Protein AF-A0A356QM85-F1 (afdb_monomer_lite)

Structure (mmCIF, N/CA/C/O backbone):
data_AF-A0A356QM85-F1
#
_entry.id   AF-A0A356QM85-F1
#
loop_
_atom_site.group_PDB
_atom_site.id
_atom_site.type_symbol
_atom_site.label_atom_id
_atom_site.label_alt_id
_atom_site.label_comp_id
_atom_site.label_asym_id
_atom_site.label_entity_id
_atom_site.label_seq_id
_atom_site.pdbx_PDB_ins_code
_atom_site.Cartn_x
_atom_site.Cartn_y
_atom_site.Cartn_z
_atom_site.occupancy
_atom_site.B_iso_or_equiv
_atom_site.auth_seq_id
_atom_site.auth_comp_id
_atom_site.auth_asym_id
_atom_site.auth_atom_id
_atom_site.pdbx_PDB_model_num
ATOM 1 N N . MET A 1 1 ? -3.735 15.586 27.554 1.00 40.94 1 MET A N 1
ATOM 2 C CA . MET A 1 1 ? -4.403 14.270 27.521 1.00 40.94 1 MET A CA 1
ATOM 3 C C . MET A 1 1 ? -5.823 14.473 27.027 1.00 40.94 1 MET A C 1
ATOM 5 O O . MET A 1 1 ? -6.666 14.896 27.804 1.00 40.94 1 MET A O 1
ATOM 9 N N . VAL A 1 2 ? -6.077 14.238 25.743 1.00 36.41 2 VAL A N 1
ATOM 10 C CA . VAL A 1 2 ? -7.444 14.098 25.232 1.00 36.41 2 VAL A CA 1
ATOM 11 C C . VAL A 1 2 ? -7.511 12.688 24.675 1.00 36.41 2 VAL A C 1
ATOM 13 O O . VAL A 1 2 ? -7.076 12.439 23.560 1.00 36.41 2 VAL A O 1
ATOM 16 N N . SER A 1 3 ? -7.959 11.748 25.506 1.00 44.41 3 SER A N 1
ATOM 17 C CA . SER A 1 3 ? -8.436 10.463 25.006 1.00 44.41 3 SER A CA 1
ATOM 18 C C . SER A 1 3 ? -9.830 10.736 24.454 1.00 44.41 3 SER A C 1
ATOM 20 O O . SER A 1 3 ? -10.814 10.738 25.194 1.00 44.41 3 SER A O 1
ATOM 22 N N . SER A 1 4 ? -9.907 11.128 23.182 1.00 52.78 4 SER A N 1
ATOM 23 C CA . SER A 1 4 ? -11.180 11.14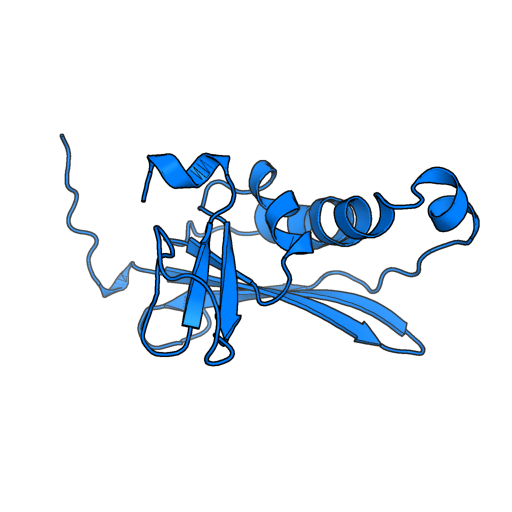1 22.475 1.00 52.78 4 SER A CA 1
ATOM 24 C C . SER A 1 4 ? -11.542 9.687 22.217 1.00 52.78 4 SER A C 1
ATOM 26 O O . SER A 1 4 ? -10.885 9.016 21.421 1.00 52.78 4 SER A O 1
ATOM 28 N N . VAL A 1 5 ? -12.565 9.195 22.913 1.00 50.84 5 VAL A N 1
ATOM 29 C CA . VAL A 1 5 ? -13.217 7.935 22.562 1.00 50.84 5 VAL A CA 1
ATOM 30 C C . VAL A 1 5 ? -13.772 8.117 21.152 1.00 50.84 5 VAL A C 1
ATOM 32 O O . VAL A 1 5 ? -14.779 8.794 20.956 1.00 50.84 5 VAL A O 1
ATOM 35 N N . VAL A 1 6 ? -13.059 7.584 20.163 1.00 55.28 6 VAL A N 1
ATOM 36 C CA . VAL A 1 6 ? -13.538 7.481 18.786 1.00 55.28 6 VAL A CA 1
ATOM 37 C C . VAL A 1 6 ? -14.769 6.586 18.817 1.00 55.28 6 VAL A C 1
ATOM 39 O O . VAL A 1 6 ? -14.704 5.450 19.290 1.00 55.28 6 VAL A O 1
ATOM 42 N N . SER A 1 7 ? -15.909 7.112 18.367 1.00 55.09 7 SER A N 1
ATOM 43 C CA . SER A 1 7 ? -17.105 6.301 18.172 1.00 55.09 7 SER A CA 1
ATOM 44 C C . SER A 1 7 ? -16.757 5.166 17.216 1.00 55.09 7 SER A C 1
ATOM 46 O O . SER A 1 7 ? -16.141 5.394 16.178 1.00 55.09 7 SER A O 1
ATOM 48 N N . SER A 1 8 ? -17.146 3.936 17.550 1.00 57.31 8 SER A N 1
ATOM 49 C CA . SER A 1 8 ? -16.810 2.758 16.743 1.00 57.31 8 SER A CA 1
ATOM 50 C C . SER A 1 8 ? -17.308 2.855 15.292 1.00 57.31 8 SER A C 1
ATOM 52 O O . SER A 1 8 ? -1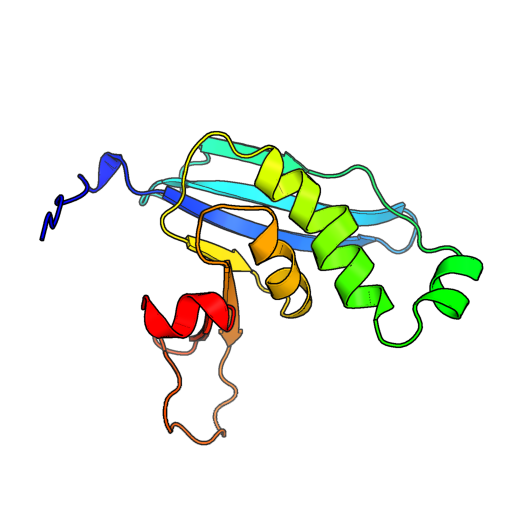6.777 2.155 14.440 1.00 57.31 8 SER A O 1
ATOM 54 N N . HIS A 1 9 ? -18.309 3.701 15.015 1.00 58.72 9 HIS A N 1
ATOM 55 C CA . HIS A 1 9 ? -18.819 3.975 13.665 1.00 58.72 9 HIS A CA 1
ATOM 56 C C . HIS A 1 9 ? -17.889 4.845 12.801 1.00 58.72 9 HIS A C 1
ATOM 58 O O . HIS A 1 9 ? -18.002 4.789 11.582 1.00 58.72 9 HIS A O 1
ATOM 64 N N . ASP A 1 10 ? -16.965 5.599 13.402 1.00 77.12 10 ASP A N 1
ATOM 65 C CA . ASP A 1 10 ? -16.039 6.490 12.682 1.00 77.12 10 ASP A CA 1
ATOM 66 C C . ASP A 1 10 ? -14.637 5.874 12.528 1.00 77.12 10 ASP A 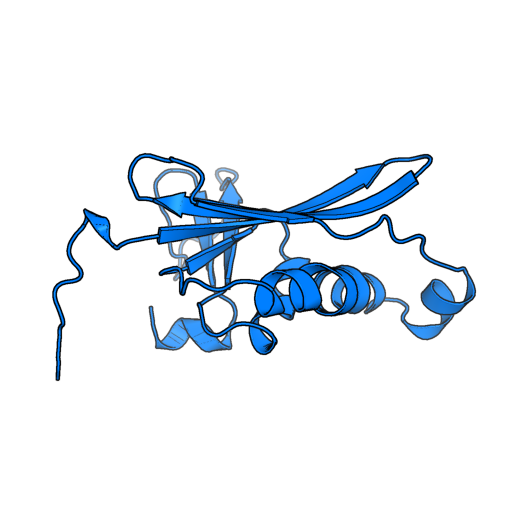C 1
ATOM 68 O O . ASP A 1 10 ? -13.736 6.471 11.937 1.00 77.12 10 ASP A O 1
ATOM 72 N N . MET A 1 11 ? -14.429 4.674 13.077 1.00 92.12 11 MET A N 1
ATOM 73 C CA . MET A 1 11 ? -13.152 3.978 13.005 1.00 92.12 11 MET A CA 1
ATOM 74 C C . MET A 1 11 ? -13.000 3.288 11.648 1.00 92.12 11 MET A C 1
ATOM 76 O O . MET A 1 11 ? -13.810 2.443 11.266 1.00 92.12 11 MET A O 1
ATOM 80 N N . THR A 1 12 ? -11.930 3.639 10.938 1.00 95.69 12 THR A N 1
ATOM 81 C CA . THR A 1 12 ? -11.631 3.105 9.607 1.00 95.69 12 THR A CA 1
ATOM 82 C C . THR A 1 12 ? -10.230 2.510 9.545 1.00 95.69 12 THR A C 1
ATOM 84 O O . THR A 1 12 ? -9.329 2.917 10.285 1.00 95.69 12 THR A O 1
ATOM 87 N N . PHE A 1 13 ? -10.050 1.535 8.658 1.00 97.31 13 PHE A N 1
ATOM 88 C CA . PHE A 1 13 ? -8.782 0.853 8.407 1.00 97.31 13 PHE A CA 1
ATOM 89 C C . PHE A 1 13 ? -8.476 0.859 6.916 1.00 97.31 13 PHE A C 1
ATOM 91 O O . PHE A 1 13 ? -9.361 0.631 6.090 1.00 97.31 13 PHE A O 1
ATOM 98 N N . GLY A 1 14 ? -7.219 1.137 6.577 1.00 98.00 14 GLY A N 1
ATOM 99 C CA . GLY A 1 14 ? -6.729 1.085 5.206 1.00 98.00 14 GLY A CA 1
ATOM 100 C C . GLY A 1 14 ? -6.054 -0.249 4.921 1.00 98.00 14 GLY A C 1
ATOM 101 O O . GLY A 1 14 ? -5.339 -0.763 5.772 1.00 98.00 14 GLY A O 1
ATOM 102 N N . PHE A 1 15 ? -6.234 -0.784 3.721 1.00 98.38 15 PHE A N 1
ATOM 103 C CA . PHE A 1 15 ? -5.556 -1.976 3.220 1.00 98.38 15 PHE A CA 1
ATOM 104 C C . PHE A 1 15 ? -4.810 -1.609 1.945 1.00 98.38 15 PHE A C 1
ATOM 106 O O . PHE A 1 15 ? -5.433 -1.245 0.949 1.00 98.38 15 PHE A O 1
ATOM 113 N N . LEU A 1 16 ? -3.483 -1.673 1.988 1.00 98.69 16 LEU A N 1
ATOM 114 C CA . LEU A 1 16 ? -2.583 -1.285 0.908 1.00 98.69 16 LEU A CA 1
ATOM 115 C C . LEU A 1 16 ? -1.804 -2.510 0.434 1.00 98.69 16 LEU A C 1
ATOM 117 O O . LEU A 1 16 ? -1.179 -3.191 1.239 1.00 98.69 16 LEU A O 1
ATOM 121 N N . THR A 1 17 ? -1.803 -2.772 -0.869 1.00 98.19 17 THR A N 1
ATOM 122 C CA . THR A 1 17 ? -1.019 -3.872 -1.448 1.00 98.19 17 THR A CA 1
ATOM 123 C C . THR A 1 17 ? -0.500 -3.529 -2.841 1.00 98.19 17 THR A C 1
ATOM 125 O O . THR A 1 17 ? -0.954 -2.571 -3.474 1.00 98.19 17 THR A O 1
ATOM 128 N N . VAL A 1 18 ? 0.454 -4.329 -3.318 1.00 97.62 18 VAL A N 1
ATOM 129 C CA . VAL A 1 18 ? 0.959 -4.313 -4.694 1.00 97.62 18 VAL A CA 1
ATOM 130 C C . VAL A 1 18 ? 0.733 -5.679 -5.331 1.00 97.62 18 VAL A C 1
ATOM 132 O O . VAL A 1 18 ? 1.109 -6.716 -4.775 1.00 97.62 18 VAL A O 1
ATOM 135 N N . CYS A 1 19 ? 0.165 -5.660 -6.532 1.00 94.69 19 CYS A N 1
ATOM 136 C CA . CYS A 1 19 ? -0.034 -6.832 -7.368 1.00 94.69 19 CYS A CA 1
ATOM 137 C C . CYS A 1 19 ? 0.898 -6.778 -8.580 1.00 94.69 19 CYS A C 1
ATOM 139 O O . CYS A 1 19 ? 0.949 -5.769 -9.284 1.00 94.69 19 CYS A O 1
ATOM 141 N N . ASP A 1 20 ? 1.574 -7.892 -8.858 1.00 91.38 20 ASP A N 1
ATOM 142 C CA . ASP A 1 20 ? 2.383 -8.084 -10.061 1.00 91.38 20 ASP A CA 1
ATOM 143 C C . ASP A 1 20 ? 1.587 -8.867 -11.109 1.00 91.38 20 ASP A C 1
ATOM 145 O O . ASP A 1 20 ? 1.138 -9.987 -10.862 1.00 91.38 20 ASP A O 1
ATOM 149 N N . ALA A 1 21 ? 1.436 -8.303 -12.306 1.00 88.88 21 ALA A N 1
ATOM 150 C CA . ALA A 1 21 ? 0.818 -8.977 -13.440 1.00 88.88 21 ALA A CA 1
ATOM 151 C C . ALA A 1 21 ? 1.836 -9.139 -14.576 1.00 88.88 21 ALA A C 1
ATOM 153 O O . ALA A 1 21 ? 2.289 -8.154 -15.161 1.00 88.88 21 ALA A O 1
ATOM 154 N N . ALA A 1 22 ? 2.143 -10.392 -14.938 1.00 80.62 22 ALA A N 1
ATOM 155 C CA . ALA A 1 22 ? 3.233 -10.763 -15.852 1.00 80.62 22 ALA A CA 1
ATOM 156 C C . ALA A 1 22 ? 3.299 -9.948 -17.163 1.00 80.62 22 ALA A C 1
ATOM 158 O O . ALA A 1 22 ? 4.385 -9.647 -17.652 1.00 80.62 22 ALA A O 1
ATOM 159 N N . ASN A 1 23 ? 2.150 -9.550 -17.718 1.00 84.31 23 ASN A N 1
ATOM 160 C CA . ASN A 1 23 ? 2.081 -8.848 -19.006 1.00 84.31 23 ASN A CA 1
ATOM 161 C C . ASN A 1 23 ? 1.794 -7.343 -18.895 1.00 84.31 23 ASN A C 1
ATOM 163 O O . ASN A 1 23 ? 2.001 -6.607 -19.864 1.00 84.31 23 ASN A O 1
ATOM 167 N N . ILE A 1 24 ? 1.312 -6.890 -17.738 1.00 85.88 24 ILE A N 1
ATOM 168 C CA . ILE A 1 24 ? 0.755 -5.544 -17.545 1.00 85.88 24 ILE A CA 1
ATOM 169 C C . ILE A 1 24 ? 1.690 -4.685 -16.675 1.00 85.88 24 ILE A C 1
ATOM 171 O O . ILE A 1 24 ? 1.715 -3.466 -16.826 1.00 85.88 24 ILE A O 1
ATOM 175 N N . GLY A 1 25 ? 2.541 -5.316 -15.862 1.00 91.19 25 GLY A N 1
ATOM 176 C CA . GLY A 1 25 ? 3.385 -4.654 -14.872 1.00 91.19 25 GLY A CA 1
ATOM 177 C C . GLY A 1 25 ? 2.788 -4.767 -13.473 1.00 91.19 25 GLY A C 1
ATOM 178 O O . GLY A 1 25 ? 1.890 -5.575 -13.233 1.00 91.19 25 GLY A O 1
ATOM 179 N N . MET A 1 26 ? 3.297 -3.954 -12.558 1.00 95.25 26 MET A N 1
ATOM 180 C CA . MET A 1 26 ? 2.832 -3.903 -11.175 1.00 95.25 26 MET A CA 1
ATOM 181 C C . MET A 1 26 ? 1.860 -2.750 -10.966 1.00 95.25 26 MET A C 1
ATOM 183 O O . MET A 1 26 ? 1.991 -1.702 -11.592 1.00 95.25 26 MET A O 1
ATOM 187 N N . PHE A 1 27 ? 0.888 -2.916 -10.083 1.00 96.81 27 PHE A N 1
ATOM 188 C CA . PHE A 1 27 ? -0.028 -1.847 -9.697 1.00 96.81 27 PHE A CA 1
ATOM 189 C C . PHE A 1 27 ? -0.386 -1.981 -8.224 1.00 96.81 27 PHE A C 1
ATOM 191 O O . PHE A 1 27 ? -0.380 -3.081 -7.671 1.00 96.81 27 PHE A O 1
ATOM 198 N N . GLY A 1 28 ? -0.693 -0.857 -7.587 1.00 97.88 28 GLY A N 1
ATOM 199 C CA . GLY A 1 28 ? -1.172 -0.852 -6.213 1.00 97.88 28 GLY A CA 1
ATOM 200 C C . GLY A 1 28 ? -2.678 -0.735 -6.126 1.00 97.88 28 GLY A C 1
ATOM 201 O O . GLY A 1 28 ? -3.313 -0.088 -6.963 1.00 97.88 28 GLY A O 1
ATOM 202 N N . GLY A 1 29 ? -3.222 -1.323 -5.069 1.00 98.12 29 GLY A N 1
ATOM 203 C CA . GLY A 1 29 ? -4.590 -1.116 -4.624 1.00 98.12 29 GLY A CA 1
ATOM 204 C C . GLY A 1 29 ? -4.588 -0.609 -3.191 1.00 98.12 29 GLY A C 1
ATOM 205 O O . GLY A 1 29 ? -3.810 -1.086 -2.364 1.00 98.12 29 GLY A O 1
ATOM 206 N N . TYR A 1 30 ? -5.460 0.351 -2.911 1.00 98.62 30 TYR A N 1
ATOM 207 C CA . TYR A 1 30 ? -5.698 0.861 -1.575 1.00 98.62 30 TYR A CA 1
ATOM 208 C C . TYR A 1 30 ? -7.197 0.922 -1.305 1.00 98.62 30 TYR A C 1
ATOM 210 O O . TYR A 1 30 ? -7.939 1.584 -2.031 1.00 98.62 30 TYR A O 1
ATOM 218 N N . LEU A 1 31 ? -7.635 0.190 -0.286 1.00 98.62 31 LEU A N 1
ATOM 219 C CA . LEU A 1 31 ? -9.031 0.059 0.105 1.00 98.62 31 LEU A CA 1
ATOM 220 C C . LEU A 1 31 ? -9.197 0.549 1.538 1.00 98.62 31 LEU A C 1
ATOM 222 O O . LEU A 1 31 ? -8.556 0.027 2.446 1.00 98.62 31 LEU A O 1
ATOM 226 N N . LEU A 1 32 ? -10.089 1.508 1.742 1.00 97.69 32 LEU A N 1
ATOM 227 C CA . LEU A 1 32 ? -10.487 1.954 3.067 1.00 97.69 32 LEU A CA 1
ATOM 228 C C . LEU A 1 32 ? -11.815 1.310 3.450 1.00 97.69 32 LEU A C 1
ATOM 230 O O . LEU A 1 32 ? -12.756 1.320 2.652 1.00 97.69 32 LEU A O 1
ATOM 234 N N . VAL A 1 33 ? -11.909 0.790 4.670 1.00 97.25 33 VAL A N 1
ATOM 235 C CA . VAL A 1 33 ? -13.134 0.179 5.199 1.00 97.25 33 VAL A CA 1
ATOM 236 C C . VAL A 1 33 ? -13.470 0.689 6.594 1.00 97.25 33 VAL A C 1
ATOM 238 O O . VAL A 1 33 ? -12.585 1.134 7.326 1.00 97.25 33 VAL A O 1
ATOM 241 N N . ASP A 1 34 ? -14.742 0.593 6.975 1.00 95.19 34 ASP A N 1
ATOM 242 C CA . ASP A 1 34 ? -15.163 0.721 8.374 1.00 95.19 34 ASP A CA 1
ATOM 243 C C . ASP A 1 34 ? -14.933 -0.580 9.173 1.00 95.19 34 ASP A C 1
ATOM 245 O O . ASP A 1 34 ? -14.503 -1.605 8.637 1.00 95.19 34 ASP A O 1
ATOM 249 N N . ILE A 1 35 ? -15.265 -0.566 10.467 1.00 93.62 35 ILE A N 1
ATOM 250 C CA . ILE A 1 35 ? -15.149 -1.737 11.355 1.00 93.62 35 ILE A CA 1
ATOM 251 C C . ILE A 1 35 ? -16.004 -2.947 10.947 1.00 93.62 35 ILE A C 1
ATOM 253 O O . ILE A 1 35 ? -15.769 -4.053 11.428 1.00 93.62 35 ILE A O 1
ATOM 257 N N . THR A 1 36 ? -17.016 -2.752 10.099 1.00 93.25 36 THR A N 1
ATOM 258 C CA . THR A 1 36 ? -17.865 -3.833 9.581 1.00 93.25 36 THR A CA 1
ATOM 259 C C . THR A 1 36 ? -17.293 -4.437 8.298 1.00 93.25 36 THR A C 1
ATOM 261 O O . THR A 1 36 ? -17.818 -5.432 7.799 1.00 93.25 36 THR A O 1
ATOM 264 N N . GLY A 1 37 ? -16.208 -3.857 7.773 1.00 91.38 37 GLY A N 1
ATOM 265 C CA . GLY A 1 37 ? -15.583 -4.240 6.513 1.00 91.38 37 GLY A CA 1
ATOM 266 C C . GLY A 1 37 ? -16.240 -3.605 5.287 1.00 91.38 37 GLY A C 1
ATOM 267 O O . GLY A 1 37 ? -15.946 -4.015 4.164 1.00 91.38 37 GLY A O 1
ATOM 268 N N . ARG A 1 38 ? -17.129 -2.617 5.457 1.00 94.88 38 ARG A N 1
ATOM 269 C CA . ARG A 1 38 ? -17.766 -1.933 4.327 1.00 94.88 38 ARG A CA 1
ATOM 270 C C . ARG A 1 38 ? -16.747 -1.027 3.623 1.00 94.88 38 ARG A C 1
ATOM 272 O O . ARG A 1 38 ? -16.180 -0.160 4.286 1.00 94.88 38 ARG A O 1
ATOM 279 N N . PRO A 1 39 ? -16.569 -1.142 2.292 1.00 97.06 39 PRO A N 1
ATOM 280 C CA . PRO A 1 39 ? -15.757 -0.206 1.517 1.00 97.06 39 PRO A CA 1
ATOM 281 C C . PRO A 1 39 ? -16.263 1.236 1.622 1.00 97.06 39 PRO A C 1
ATOM 283 O O . PRO A 1 39 ? -17.447 1.500 1.387 1.00 97.06 39 PRO A O 1
ATOM 286 N N . LEU A 1 40 ? -15.353 2.158 1.933 1.00 96.38 40 LEU A N 1
ATOM 287 C CA . LEU A 1 40 ? -15.596 3.602 2.000 1.00 96.38 40 LEU A CA 1
ATOM 288 C C . LEU A 1 40 ? -14.889 4.342 0.862 1.00 96.38 40 LEU A C 1
ATOM 290 O O . LEU A 1 40 ? -15.508 5.150 0.175 1.00 96.38 40 LEU A O 1
ATOM 294 N N . GLU A 1 41 ? -13.615 4.022 0.632 1.00 96.69 41 GLU A N 1
ATOM 295 C CA . GLU A 1 41 ? -12.785 4.584 -0.437 1.00 96.69 41 GLU A CA 1
ATOM 296 C C . GLU A 1 41 ? -12.016 3.463 -1.133 1.00 96.69 41 GLU A C 1
ATOM 298 O O . GLU A 1 41 ? -11.608 2.487 -0.501 1.00 96.69 41 GLU A O 1
ATOM 303 N N . PHE A 1 42 ? -11.791 3.612 -2.436 1.00 97.75 42 PHE A N 1
ATOM 304 C CA . PHE A 1 42 ? -10.914 2.726 -3.187 1.00 97.75 42 PHE A CA 1
ATOM 305 C C . PHE A 1 42 ? -10.096 3.522 -4.196 1.00 97.75 42 PHE A C 1
ATOM 307 O O . PHE A 1 42 ? -10.637 4.299 -4.985 1.00 97.75 42 PHE A O 1
ATOM 314 N N . HIS A 1 43 ? -8.793 3.269 -4.200 1.00 98.06 43 HIS A N 1
ATOM 315 C CA . HIS A 1 43 ? -7.845 3.854 -5.132 1.00 98.06 43 HIS A CA 1
ATOM 316 C C . HIS A 1 43 ? -6.968 2.760 -5.737 1.00 98.06 43 HIS A C 1
ATOM 318 O O . HIS A 1 43 ? -6.594 1.794 -5.073 1.00 98.06 43 HIS A O 1
ATOM 324 N N . CYS A 1 44 ? -6.594 2.935 -7.001 1.00 97.56 44 CYS A N 1
ATOM 325 C CA . CYS A 1 44 ? -5.616 2.084 -7.662 1.00 97.56 44 CYS A CA 1
ATOM 326 C C . CYS A 1 44 ? -4.682 2.922 -8.528 1.00 97.56 44 CYS A C 1
ATOM 328 O O . CYS A 1 44 ? -5.085 3.945 -9.089 1.00 97.56 44 CYS A O 1
ATOM 330 N N . THR A 1 45 ? -3.435 2.483 -8.665 1.00 97.81 45 THR A N 1
ATOM 331 C CA . THR A 1 45 ? -2.513 3.107 -9.616 1.00 97.81 45 THR A CA 1
ATOM 332 C C . THR A 1 45 ? -2.731 2.542 -11.013 1.00 97.81 45 THR A C 1
ATOM 334 O O . THR A 1 45 ? -3.160 1.400 -11.185 1.00 97.81 45 THR A O 1
ATOM 337 N N . ALA A 1 46 ? -2.368 3.319 -12.034 1.00 95.56 46 ALA A N 1
ATOM 338 C CA . ALA A 1 46 ? -2.121 2.731 -13.343 1.00 95.56 46 ALA A CA 1
ATOM 339 C C . ALA A 1 46 ? -0.963 1.712 -13.246 1.00 95.56 46 ALA A C 1
ATOM 341 O O . ALA A 1 46 ? -0.097 1.857 -12.373 1.00 95.56 46 ALA A O 1
ATOM 342 N N . PRO A 1 47 ? -0.919 0.698 -14.127 1.00 95.19 47 PRO A N 1
ATOM 343 C CA . PRO A 1 47 ? 0.192 -0.237 -14.161 1.00 95.19 47 PRO A CA 1
ATOM 344 C C . PRO A 1 47 ? 1.534 0.445 -14.427 1.00 95.19 47 PRO A C 1
ATOM 346 O O . PRO A 1 47 ? 1.679 1.236 -15.361 1.00 95.19 47 PRO A O 1
ATOM 349 N N . LEU A 1 48 ? 2.527 0.084 -13.624 1.00 93.62 48 LEU A N 1
ATOM 350 C CA . LEU A 1 48 ? 3.905 0.531 -13.706 1.00 93.62 48 LEU A CA 1
ATOM 351 C C . LEU A 1 48 ? 4.779 -0.607 -14.238 1.00 93.62 48 LEU A C 1
ATOM 353 O O . LEU A 1 48 ? 4.753 -1.731 -13.732 1.00 93.62 48 LEU A O 1
ATOM 357 N N . ARG A 1 49 ? 5.588 -0.313 -15.259 1.00 93.00 49 ARG A N 1
ATOM 358 C CA . ARG A 1 49 ? 6.596 -1.242 -15.782 1.00 93.00 49 ARG A CA 1
ATOM 359 C C . ARG A 1 49 ? 7.978 -0.723 -15.445 1.00 93.00 49 ARG A C 1
ATOM 361 O O . ARG A 1 49 ? 8.314 0.412 -15.770 1.00 93.00 49 ARG A O 1
ATOM 368 N N . VAL A 1 50 ? 8.776 -1.583 -14.829 1.00 92.19 50 VAL A N 1
ATOM 369 C CA . VAL A 1 50 ? 10.166 -1.272 -14.517 1.00 92.19 50 VAL A CA 1
ATOM 370 C C . VAL A 1 50 ? 10.980 -1.280 -15.805 1.00 92.19 50 VAL A C 1
ATOM 372 O O . VAL A 1 50 ? 10.911 -2.218 -16.600 1.00 92.19 50 VAL A O 1
ATOM 375 N N . THR A 1 51 ? 11.744 -0.216 -16.023 1.00 93.19 51 THR A N 1
ATOM 376 C CA . THR A 1 51 ? 12.684 -0.125 -17.142 1.00 93.19 51 THR A CA 1
ATOM 377 C C . THR A 1 51 ? 14.056 -0.660 -16.745 1.00 93.19 51 THR A C 1
ATOM 379 O O . THR A 1 51 ? 14.476 -0.545 -15.593 1.00 93.19 51 THR A O 1
ATOM 382 N N . ARG A 1 52 ? 14.828 -1.145 -17.725 1.00 94.69 52 ARG A N 1
ATOM 383 C CA . ARG A 1 52 ? 16.213 -1.582 -17.487 1.00 94.69 52 ARG A CA 1
ATOM 384 C C . ARG A 1 52 ? 17.087 -0.479 -16.880 1.00 94.69 52 ARG A C 1
ATOM 386 O O . ARG A 1 52 ? 17.962 -0.7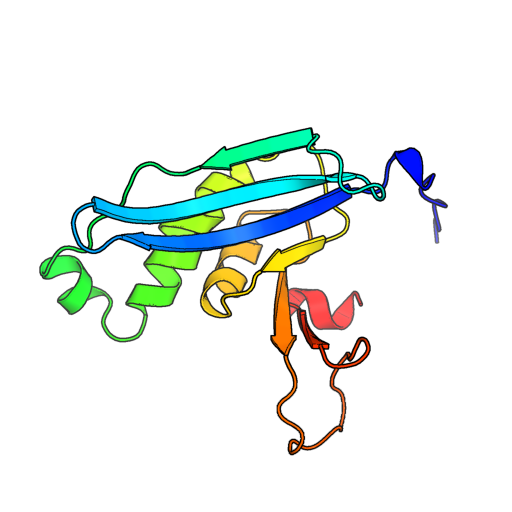58 -16.068 1.00 94.69 52 ARG A O 1
ATOM 393 N N . ALA A 1 53 ? 16.845 0.775 -17.258 1.00 95.69 53 ALA A N 1
ATOM 394 C CA . ALA A 1 53 ? 17.546 1.915 -16.680 1.00 95.69 53 ALA A CA 1
ATOM 395 C C . ALA A 1 53 ? 17.249 2.057 -15.178 1.00 95.69 53 ALA A C 1
ATOM 397 O O . ALA A 1 53 ? 18.180 2.212 -14.394 1.00 95.69 53 ALA A O 1
ATOM 398 N N . GLN A 1 54 ? 15.983 1.940 -14.761 1.00 94.25 54 GLN A N 1
ATOM 399 C CA . GLN A 1 54 ? 15.614 1.972 -13.341 1.00 94.25 54 GLN A CA 1
ATOM 400 C C . GLN A 1 54 ? 16.243 0.812 -12.562 1.00 94.25 54 GLN A C 1
ATOM 402 O O . GLN A 1 54 ? 16.757 1.031 -11.470 1.00 94.25 54 GLN A O 1
ATOM 407 N N . GLU A 1 55 ? 16.275 -0.398 -13.123 1.00 94.75 55 GLU A N 1
ATOM 408 C CA . GLU A 1 55 ? 16.957 -1.531 -12.480 1.00 94.75 55 GLU A CA 1
ATOM 409 C C . GLU A 1 55 ? 18.431 -1.230 -12.191 1.00 94.75 55 GLU A C 1
ATOM 411 O O . GLU A 1 55 ? 18.913 -1.496 -11.092 1.00 94.75 55 GLU A O 1
ATOM 416 N N . ILE A 1 56 ? 19.136 -0.640 -13.162 1.00 96.50 56 ILE A N 1
ATOM 417 C CA . ILE A 1 56 ? 20.554 -0.286 -13.025 1.00 96.50 56 ILE A CA 1
ATOM 418 C C . ILE A 1 56 ? 20.744 0.845 -12.008 1.00 96.50 56 ILE A C 1
ATOM 420 O O . ILE A 1 56 ? 21.645 0.769 -11.178 1.00 96.50 56 ILE A O 1
ATOM 424 N N . LEU A 1 57 ? 19.915 1.889 -12.075 1.00 96.25 57 LEU A N 1
ATOM 425 C CA . LEU A 1 57 ? 20.071 3.087 -11.248 1.00 96.25 57 LEU A CA 1
ATOM 426 C C . LEU A 1 57 ? 19.719 2.841 -9.779 1.00 96.25 57 LEU A C 1
ATOM 428 O O . LEU A 1 57 ? 20.423 3.322 -8.896 1.00 96.25 57 LEU A O 1
ATOM 432 N N . TYR A 1 58 ? 18.637 2.107 -9.515 1.00 94.19 58 TYR A N 1
ATOM 433 C CA . TYR A 1 58 ? 18.141 1.912 -8.153 1.00 94.19 58 TYR A CA 1
ATOM 434 C C . TYR A 1 58 ? 18.701 0.652 -7.482 1.00 94.19 58 TYR A C 1
ATOM 436 O O . TYR A 1 58 ? 18.775 0.606 -6.250 1.00 94.19 58 TYR A O 1
ATOM 444 N N . GLY A 1 59 ? 19.101 -0.369 -8.249 1.00 95.69 59 GLY A N 1
ATOM 445 C CA . GLY A 1 59 ? 19.657 -1.614 -7.714 1.00 95.69 59 GLY A CA 1
ATOM 446 C C . GLY A 1 59 ? 18.806 -2.201 -6.582 1.00 95.69 59 GLY A C 1
ATOM 447 O O . GLY A 1 59 ? 17.596 -2.375 -6.718 1.00 95.69 59 GLY A O 1
ATOM 448 N N . ALA A 1 60 ? 19.428 -2.450 -5.426 1.00 94.25 60 ALA A N 1
ATOM 449 C CA . ALA A 1 60 ? 18.759 -3.004 -4.243 1.00 94.25 60 ALA A CA 1
ATOM 450 C C . ALA A 1 60 ? 17.624 -2.118 -3.685 1.00 94.25 60 ALA A C 1
ATOM 452 O O . ALA A 1 60 ? 16.730 -2.616 -3.006 1.00 94.25 60 ALA A O 1
ATOM 453 N N . THR A 1 61 ? 17.622 -0.814 -3.981 1.00 94.94 61 THR A N 1
ATOM 454 C CA . THR A 1 61 ? 16.591 0.125 -3.501 1.00 94.94 61 THR A CA 1
ATOM 455 C C . THR A 1 61 ? 15.366 0.204 -4.408 1.00 94.94 61 THR A C 1
ATOM 457 O O . THR A 1 61 ? 14.390 0.872 -4.064 1.00 94.94 61 THR A O 1
ATOM 460 N N . LEU A 1 62 ? 15.382 -0.497 -5.547 1.00 95.38 62 LEU A N 1
ATOM 461 C CA . LEU A 1 62 ? 14.329 -0.422 -6.554 1.00 95.38 62 LEU A CA 1
ATOM 462 C C . LEU A 1 62 ? 12.948 -0.728 -5.966 1.00 95.38 62 LEU A C 1
ATOM 464 O O . LEU A 1 62 ? 12.012 0.031 -6.181 1.00 95.38 62 LEU A O 1
ATOM 468 N N . GLN A 1 63 ? 12.826 -1.797 -5.179 1.00 93.62 63 GLN A N 1
ATOM 469 C CA . GLN A 1 63 ? 11.553 -2.198 -4.574 1.00 93.62 63 GLN A CA 1
ATOM 470 C C . GLN A 1 63 ? 11.006 -1.141 -3.608 1.00 93.62 63 GLN A C 1
ATOM 472 O O . GLN A 1 63 ? 9.822 -0.823 -3.658 1.00 93.62 63 GLN A O 1
ATOM 477 N N . ARG A 1 64 ? 11.872 -0.529 -2.788 1.00 93.19 64 ARG A N 1
ATOM 478 C CA . ARG A 1 64 ? 11.499 0.597 -1.915 1.00 93.19 64 ARG A CA 1
ATOM 479 C C . ARG A 1 64 ? 10.972 1.777 -2.731 1.00 93.19 64 ARG A C 1
ATOM 481 O O . ARG A 1 64 ? 9.962 2.361 -2.355 1.00 93.19 64 ARG A O 1
ATOM 488 N N . HIS A 1 65 ? 11.643 2.125 -3.827 1.00 95.31 65 HIS A N 1
ATOM 489 C CA . HIS A 1 65 ? 11.223 3.237 -4.676 1.00 95.31 65 HIS A CA 1
ATOM 490 C C . HIS A 1 65 ? 9.896 2.940 -5.393 1.00 95.31 65 HIS A C 1
ATOM 492 O O . HIS A 1 65 ? 8.976 3.753 -5.356 1.00 95.31 65 HIS A O 1
ATOM 498 N N . LEU A 1 66 ? 9.755 1.758 -5.997 1.00 96.12 66 LEU A N 1
ATOM 499 C CA . LEU A 1 66 ? 8.537 1.380 -6.714 1.00 96.12 66 LEU A CA 1
ATOM 500 C C . LEU A 1 66 ? 7.340 1.263 -5.766 1.00 96.12 66 LEU A C 1
ATOM 502 O O . LEU A 1 66 ? 6.319 1.910 -5.979 1.00 96.12 66 LEU A O 1
ATOM 506 N N . HIS A 1 67 ? 7.462 0.472 -4.701 1.00 97.31 67 HIS A N 1
ATOM 507 C CA . HIS A 1 67 ? 6.342 0.225 -3.797 1.00 97.31 67 HIS A CA 1
ATOM 508 C C . HIS A 1 67 ? 6.072 1.433 -2.907 1.00 97.31 67 HIS A C 1
ATOM 510 O O . HIS A 1 67 ? 4.929 1.860 -2.805 1.00 97.31 67 HIS A O 1
ATOM 516 N N . GLY A 1 68 ? 7.100 2.014 -2.288 1.00 96.25 68 GLY A N 1
ATOM 517 C CA . GLY A 1 68 ? 6.935 3.137 -1.370 1.00 96.25 68 GLY A CA 1
ATOM 518 C C . GLY A 1 68 ? 6.531 4.423 -2.083 1.00 96.25 68 GLY A C 1
ATOM 519 O O . GLY A 1 68 ? 5.487 4.995 -1.789 1.00 96.25 68 GLY A O 1
ATOM 520 N N . GLU A 1 69 ? 7.347 4.877 -3.032 1.00 95.88 69 GLU A N 1
ATOM 521 C CA . GLU A 1 69 ? 7.203 6.206 -3.632 1.00 95.88 69 GLU A CA 1
ATOM 522 C C . GLU A 1 69 ? 6.296 6.228 -4.862 1.00 95.88 69 GLU A C 1
ATOM 524 O O . GLU A 1 69 ? 5.459 7.121 -4.967 1.00 95.88 69 GLU A O 1
ATOM 529 N N . GLN A 1 70 ? 6.438 5.279 -5.790 1.00 96.94 70 GLN A N 1
ATOM 530 C CA . GLN A 1 70 ? 5.676 5.307 -7.046 1.00 96.94 70 GLN A CA 1
ATOM 531 C C . GLN A 1 70 ? 4.258 4.745 -6.901 1.00 96.94 70 GLN A C 1
ATOM 533 O O . GLN A 1 70 ? 3.361 5.172 -7.626 1.00 96.94 70 GLN A O 1
ATOM 538 N N . ILE A 1 71 ? 4.043 3.802 -5.979 1.00 97.81 71 ILE A N 1
ATOM 539 C CA . ILE A 1 71 ? 2.747 3.142 -5.792 1.00 97.81 71 ILE A CA 1
ATOM 540 C C . ILE A 1 71 ? 2.059 3.609 -4.508 1.00 97.81 71 ILE A C 1
ATOM 542 O O . ILE A 1 71 ? 1.010 4.249 -4.564 1.00 97.81 71 ILE A O 1
ATOM 546 N N . GLY A 1 72 ? 2.647 3.317 -3.350 1.00 97.94 72 GLY A N 1
ATOM 547 C CA . GLY A 1 72 ? 2.067 3.626 -2.047 1.00 97.94 72 GLY A CA 1
ATOM 548 C C . GLY A 1 72 ? 1.894 5.126 -1.833 1.00 97.94 72 GLY A C 1
ATOM 549 O O . GLY A 1 72 ? 0.842 5.559 -1.379 1.00 97.94 72 GLY A O 1
ATOM 550 N N . GLY A 1 73 ? 2.875 5.935 -2.234 1.00 97.88 73 GLY A N 1
ATOM 551 C CA . GLY A 1 73 ? 2.844 7.387 -2.083 1.00 97.88 73 GLY A CA 1
ATOM 552 C C . GLY A 1 73 ? 1.611 8.054 -2.707 1.00 97.88 73 GLY A C 1
ATOM 553 O O . GLY A 1 73 ? 0.880 8.737 -1.989 1.00 97.88 73 GLY A O 1
ATOM 554 N N . PRO A 1 74 ? 1.344 7.878 -4.015 1.00 98.00 74 PRO A N 1
ATOM 555 C CA . PRO A 1 74 ? 0.139 8.395 -4.656 1.00 98.00 74 PRO A CA 1
ATOM 556 C C . PRO A 1 74 ? -1.158 7.878 -4.032 1.00 98.00 74 PRO A C 1
ATOM 558 O O . PRO A 1 74 ? -2.090 8.662 -3.875 1.00 98.00 74 PRO A O 1
ATOM 561 N N . LEU A 1 75 ? -1.214 6.596 -3.654 1.00 98.19 75 LEU A N 1
ATOM 562 C CA . LEU A 1 75 ? -2.404 6.003 -3.038 1.00 98.19 75 LEU A CA 1
ATOM 563 C C . LEU A 1 75 ? -2.701 6.631 -1.673 1.00 98.19 75 LEU A C 1
ATOM 565 O O . LEU A 1 75 ? -3.825 7.060 -1.434 1.00 98.19 75 LEU A O 1
ATOM 569 N N . LEU A 1 76 ? -1.687 6.768 -0.816 1.00 97.81 76 LEU A N 1
ATOM 570 C CA . LEU A 1 76 ? -1.849 7.372 0.505 1.00 97.81 76 LEU A CA 1
ATOM 571 C C . LEU A 1 76 ? -2.184 8.863 0.424 1.00 97.81 76 LEU A C 1
ATOM 573 O O . LEU A 1 76 ? -3.043 9.322 1.172 1.00 97.81 76 LEU A O 1
ATOM 577 N N . LYS A 1 77 ? -1.588 9.600 -0.521 1.00 97.06 77 LYS A N 1
ATOM 578 C CA . LYS A 1 77 ? -1.910 11.017 -0.771 1.00 97.06 77 LYS A CA 1
ATOM 579 C C . LYS A 1 77 ? -3.321 11.239 -1.312 1.00 97.06 77 LYS A C 1
ATOM 581 O O . LYS A 1 77 ? -3.854 12.330 -1.140 1.00 97.06 77 LYS A O 1
ATOM 586 N N . ALA A 1 78 ? -3.884 10.259 -2.018 1.00 95.69 78 ALA A N 1
ATOM 587 C CA . ALA A 1 78 ? -5.231 10.347 -2.574 1.00 95.69 78 ALA A CA 1
ATOM 588 C C . ALA A 1 78 ? -6.327 10.121 -1.520 1.00 95.69 78 ALA A C 1
ATOM 590 O O . ALA A 1 78 ? -7.459 10.555 -1.741 1.00 95.69 78 ALA A O 1
ATOM 591 N N . THR A 1 79 ? -5.983 9.477 -0.400 1.00 94.31 79 THR A N 1
ATOM 592 C CA . THR A 1 79 ? -6.899 9.203 0.714 1.00 94.31 79 THR A CA 1
ATOM 593 C C . THR A 1 79 ? -7.499 10.486 1.273 1.00 94.31 79 THR A C 1
ATOM 595 O O . THR A 1 79 ? -6.772 11.446 1.540 1.00 94.31 79 THR A O 1
ATOM 598 N N . GLN A 1 80 ? -8.810 10.489 1.508 1.00 92.62 80 GLN A N 1
ATOM 599 C CA . GLN A 1 80 ? -9.504 11.641 2.092 1.00 92.62 80 GLN A CA 1
ATOM 600 C C . GLN A 1 80 ? -9.788 11.447 3.582 1.00 92.62 80 GLN A C 1
ATOM 602 O O . GLN A 1 80 ? -9.656 12.389 4.366 1.00 92.62 80 GLN A O 1
ATOM 607 N N . LEU A 1 81 ? -10.159 10.232 3.980 1.00 93.06 81 LEU A N 1
ATOM 608 C CA . LEU A 1 81 ? -10.378 9.857 5.373 1.00 93.06 81 LEU A CA 1
ATOM 609 C C . LEU A 1 81 ? -9.074 9.422 6.063 1.00 93.06 81 LEU A C 1
ATOM 611 O O . LEU A 1 81 ? -8.179 8.848 5.453 1.00 93.06 81 LEU A O 1
ATOM 615 N N . SER A 1 82 ? -8.967 9.656 7.369 1.00 92.50 82 SER A N 1
ATOM 616 C CA . SER A 1 82 ? -7.791 9.254 8.153 1.00 92.50 82 SER A CA 1
ATOM 617 C C . SER A 1 82 ? -8.044 7.911 8.841 1.00 92.50 82 SER A C 1
ATOM 619 O O . SER A 1 82 ? -8.690 7.903 9.894 1.00 92.50 82 SER A O 1
ATOM 621 N N . PRO A 1 83 ? -7.552 6.776 8.306 1.00 95.38 83 PRO A N 1
ATOM 622 C CA . PRO A 1 83 ? -7.681 5.506 9.002 1.00 95.38 83 PRO A CA 1
ATOM 623 C C . PRO A 1 83 ? -6.849 5.484 10.275 1.00 95.38 83 PRO A C 1
ATOM 625 O O . PRO A 1 83 ? -5.827 6.164 10.387 1.00 95.38 83 PRO A O 1
ATOM 628 N N . VAL A 1 84 ? -7.249 4.635 11.215 1.00 95.12 84 VAL A N 1
ATOM 629 C CA . VAL A 1 84 ? -6.471 4.368 12.431 1.00 95.12 84 VAL A CA 1
ATOM 630 C C . VAL A 1 84 ? -5.113 3.768 12.082 1.00 95.12 84 VAL A C 1
ATOM 632 O O . VAL A 1 84 ? -4.106 4.130 12.683 1.00 95.12 84 VAL A O 1
ATOM 635 N N . ALA A 1 85 ? -5.082 2.883 11.087 1.00 95.75 85 ALA A N 1
ATOM 636 C CA . ALA A 1 85 ? -3.863 2.318 10.534 1.00 95.75 85 ALA A CA 1
ATOM 637 C C . ALA A 1 85 ? -4.073 1.916 9.073 1.00 95.75 85 ALA A C 1
ATOM 639 O O . ALA A 1 85 ? -5.180 1.557 8.659 1.00 95.75 85 ALA A O 1
ATOM 640 N N . VAL A 1 86 ? -2.985 1.942 8.311 1.00 97.94 86 VAL A N 1
ATOM 641 C CA . VAL A 1 86 ? -2.883 1.319 6.996 1.00 97.94 86 VAL A CA 1
ATOM 642 C C . VAL A 1 86 ? -2.147 -0.003 7.154 1.00 97.94 86 VAL A C 1
ATOM 644 O O . VAL A 1 86 ? -1.007 -0.044 7.609 1.00 97.94 86 VAL A O 1
ATOM 647 N N . LEU A 1 87 ? -2.800 -1.085 6.767 1.00 97.88 87 LEU A N 1
ATOM 648 C CA . LEU A 1 87 ? -2.309 -2.448 6.853 1.00 97.88 87 LEU A CA 1
ATOM 649 C C . LEU A 1 87 ? -1.802 -2.886 5.478 1.00 97.88 87 LEU A C 1
ATOM 651 O O . LEU A 1 87 ? -2.448 -2.622 4.464 1.00 97.88 87 LEU A O 1
ATOM 655 N N . THR A 1 88 ? -0.653 -3.554 5.437 1.00 98.12 88 THR A N 1
ATOM 656 C CA . THR A 1 88 ? -0.048 -4.068 4.200 1.00 98.12 88 THR A CA 1
ATOM 657 C C . THR A 1 88 ? 0.469 -5.486 4.385 1.00 98.12 88 THR A C 1
ATOM 659 O O . THR A 1 88 ? 0.943 -5.853 5.455 1.00 98.12 88 THR A O 1
ATOM 662 N N . ASP A 1 89 ? 0.415 -6.282 3.324 1.00 96.81 89 ASP A N 1
ATOM 663 C CA . ASP A 1 89 ? 1.030 -7.609 3.230 1.00 96.81 89 ASP A CA 1
ATOM 664 C C . ASP A 1 89 ? 2.469 -7.555 2.679 1.00 96.81 89 ASP A C 1
ATOM 666 O O . ASP A 1 89 ? 3.188 -8.554 2.671 1.00 96.81 89 ASP A O 1
ATOM 670 N N . ARG A 1 90 ? 2.921 -6.384 2.207 1.00 96.06 90 ARG A N 1
ATOM 671 C CA . ARG A 1 90 ? 4.278 -6.176 1.681 1.00 96.06 90 ARG A CA 1
ATOM 672 C C . ARG A 1 90 ? 5.097 -5.286 2.603 1.00 96.06 90 ARG A C 1
ATOM 674 O O . ARG A 1 90 ? 4.752 -4.127 2.823 1.00 96.06 90 ARG A O 1
ATOM 681 N N . GLU A 1 91 ? 6.252 -5.780 3.039 1.00 95.31 91 GLU A N 1
ATOM 682 C CA . GLU A 1 91 ? 7.210 -5.003 3.838 1.00 95.31 91 GLU A CA 1
ATOM 683 C C . GLU A 1 91 ? 7.733 -3.766 3.098 1.00 95.31 91 GLU A C 1
ATOM 685 O O . GLU A 1 91 ? 7.858 -2.695 3.684 1.00 95.31 91 GLU A O 1
ATOM 690 N N . SER A 1 92 ? 7.982 -3.866 1.792 1.00 95.38 92 SER A N 1
ATOM 691 C CA . SER A 1 92 ? 8.480 -2.740 0.993 1.00 95.38 92 SER A CA 1
ATOM 692 C C . SER A 1 92 ? 7.510 -1.553 0.927 1.00 95.38 92 SER A C 1
ATOM 694 O O . SER A 1 92 ? 7.946 -0.436 0.647 1.00 95.38 92 SER A O 1
ATOM 696 N N . LEU A 1 93 ? 6.222 -1.761 1.236 1.00 97.50 93 LEU A N 1
ATOM 697 C CA . LEU A 1 93 ? 5.229 -0.691 1.361 1.00 97.50 93 LEU A CA 1
ATOM 698 C C . LEU A 1 93 ? 5.329 0.087 2.681 1.00 97.50 93 LEU A C 1
ATOM 700 O O . LEU A 1 93 ? 4.780 1.183 2.755 1.00 97.50 93 LEU A O 1
ATOM 704 N N . LEU A 1 94 ? 6.080 -0.386 3.685 1.00 96.88 94 LEU A N 1
ATOM 705 C CA . LEU A 1 94 ? 6.373 0.411 4.886 1.00 96.88 94 LEU A CA 1
ATOM 706 C C . LEU A 1 94 ? 7.030 1.751 4.515 1.00 96.88 94 LEU A C 1
ATOM 708 O O . LEU A 1 94 ? 6.789 2.767 5.158 1.00 96.88 94 LEU A O 1
ATOM 712 N N . HIS A 1 95 ? 7.785 1.791 3.414 1.00 96.00 95 HIS A N 1
ATOM 713 C CA . HIS A 1 95 ? 8.409 3.010 2.899 1.00 96.00 95 HIS A CA 1
ATOM 714 C C . HIS A 1 95 ? 7.426 4.045 2.340 1.00 96.00 95 HIS A C 1
ATOM 716 O O . HIS A 1 95 ? 7.836 5.167 2.056 1.00 96.00 95 HIS A O 1
ATOM 722 N N . ALA A 1 96 ? 6.141 3.706 2.202 1.00 96.81 96 ALA A N 1
ATOM 723 C CA . ALA A 1 96 ? 5.106 4.665 1.836 1.00 96.81 96 ALA A CA 1
ATOM 724 C C . ALA A 1 96 ? 4.684 5.564 3.015 1.00 96.81 96 ALA A C 1
ATOM 726 O O . ALA A 1 96 ? 4.040 6.588 2.801 1.00 96.81 96 ALA A O 1
ATOM 727 N N . ARG A 1 97 ? 5.049 5.215 4.258 1.00 95.62 97 ARG A N 1
ATOM 728 C CA . ARG A 1 97 ? 4.594 5.886 5.487 1.00 95.62 97 ARG A CA 1
ATOM 729 C C . ARG A 1 97 ? 4.873 7.395 5.531 1.00 95.62 97 ARG A C 1
ATOM 731 O O . ARG A 1 97 ? 4.124 8.133 6.160 1.00 95.62 97 ARG A O 1
ATOM 738 N N . SER A 1 98 ? 5.892 7.902 4.845 1.00 94.94 98 SER A N 1
ATOM 739 C CA . SER A 1 98 ? 6.147 9.351 4.781 1.00 94.94 98 SER A CA 1
ATOM 740 C C . SER A 1 98 ? 5.133 10.131 3.924 1.00 94.94 98 SER A C 1
ATOM 742 O O . SER A 1 98 ? 5.122 11.360 3.960 1.00 94.94 98 SER A O 1
ATOM 744 N N . TYR A 1 99 ? 4.272 9.447 3.163 1.00 96.06 99 TYR A N 1
ATOM 745 C CA . TYR A 1 99 ? 3.288 10.059 2.264 1.00 96.06 99 TYR A CA 1
ATOM 746 C C . TYR A 1 99 ? 1.854 10.086 2.813 1.00 96.06 99 TYR A C 1
ATOM 748 O O . TYR A 1 99 ? 0.974 10.627 2.146 1.00 96.06 99 TYR A O 1
ATOM 756 N N . GLY A 1 100 ? 1.617 9.527 4.001 1.00 93.12 100 GLY A N 1
ATOM 757 C CA . GLY A 1 100 ? 0.326 9.533 4.690 1.00 93.12 100 GLY A CA 1
ATOM 758 C C . GLY A 1 100 ? 0.476 9.918 6.163 1.00 93.12 100 GLY A C 1
ATOM 759 O O . GLY A 1 100 ? 1.570 9.869 6.719 1.00 93.12 100 GLY A O 1
ATOM 760 N N . ALA A 1 101 ? -0.626 10.321 6.797 1.00 89.81 101 ALA A N 1
ATOM 761 C CA . ALA A 1 101 ? -0.626 10.693 8.216 1.00 89.81 101 ALA A CA 1
ATOM 762 C C . ALA A 1 101 ? -0.772 9.483 9.154 1.00 89.81 101 ALA A C 1
ATOM 764 O O . ALA A 1 101 ? -0.291 9.514 10.287 1.00 89.81 101 ALA A O 1
ATOM 765 N N . SER A 1 102 ? -1.452 8.435 8.690 1.00 94.25 102 SER A N 1
ATOM 766 C CA . SER A 1 102 ? -1.739 7.241 9.479 1.00 94.25 102 SER A CA 1
ATOM 767 C C . SER A 1 102 ? -0.532 6.299 9.550 1.00 94.25 102 SER A C 1
ATOM 769 O O . SER A 1 102 ? 0.214 6.194 8.570 1.00 94.25 102 SER A O 1
ATOM 771 N N . PRO A 1 103 ? -0.355 5.567 10.666 1.00 95.56 103 PRO A N 1
ATOM 772 C CA . PRO A 1 103 ? 0.648 4.517 10.763 1.00 95.56 103 PRO A CA 1
ATOM 773 C C . PRO A 1 103 ? 0.502 3.478 9.652 1.00 95.56 103 PRO A C 1
ATOM 775 O O . PRO A 1 103 ? -0.617 3.083 9.321 1.00 95.56 103 PRO A O 1
ATOM 778 N N . VAL A 1 104 ? 1.628 3.009 9.110 1.00 97.00 104 VAL A N 1
ATOM 779 C CA . VAL A 1 104 ? 1.656 1.894 8.152 1.00 97.00 104 VAL A CA 1
ATOM 780 C C . VAL A 1 104 ? 2.236 0.676 8.854 1.00 97.00 104 VAL A C 1
ATOM 782 O O . VAL A 1 104 ? 3.316 0.751 9.440 1.00 97.00 104 VAL A O 1
ATOM 785 N N . VAL A 1 105 ? 1.513 -0.437 8.805 1.00 97.44 105 VAL A N 1
ATOM 786 C CA . VAL A 1 105 ? 1.815 -1.661 9.546 1.00 97.44 105 VAL A CA 1
ATOM 787 C C . VAL A 1 105 ? 1.827 -2.833 8.581 1.00 97.44 105 VAL A C 1
ATOM 789 O O . VAL A 1 105 ? 0.833 -3.093 7.903 1.00 97.44 105 VAL A O 1
ATOM 792 N N . VAL A 1 106 ? 2.947 -3.552 8.519 1.00 97.12 106 VAL A N 1
ATOM 793 C CA . VAL A 1 106 ? 3.001 -4.819 7.791 1.00 97.12 106 VAL A CA 1
ATOM 794 C C . VAL A 1 106 ? 2.427 -5.931 8.663 1.00 97.12 106 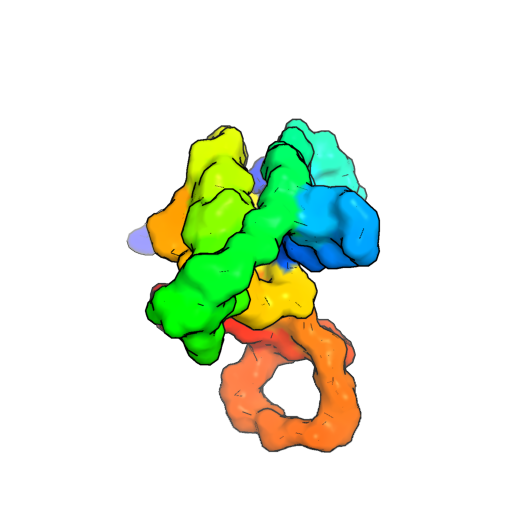VAL A C 1
ATOM 796 O O . VAL A 1 106 ? 2.737 -6.013 9.853 1.00 97.12 106 VAL A O 1
ATOM 799 N N . ILE A 1 107 ? 1.580 -6.767 8.070 1.00 95.75 107 ILE A N 1
ATOM 800 C CA . ILE A 1 107 ? 1.016 -7.962 8.693 1.00 95.75 107 ILE A CA 1
ATOM 801 C C . ILE A 1 107 ? 1.621 -9.176 8.003 1.00 95.75 107 ILE A C 1
ATOM 803 O O . ILE A 1 107 ? 1.536 -9.313 6.783 1.00 95.75 107 ILE A O 1
ATOM 807 N N . GLN A 1 108 ? 2.229 -10.056 8.789 1.00 93.31 108 GLN A N 1
ATOM 808 C CA . GLN A 1 108 ? 2.810 -11.308 8.315 1.00 93.31 108 GLN A CA 1
ATOM 809 C C . GLN A 1 108 ? 2.289 -12.454 9.172 1.00 93.31 108 GLN A C 1
ATOM 811 O O . GLN A 1 108 ? 2.104 -12.299 10.377 1.00 93.31 108 GLN A O 1
ATOM 816 N N . GLU A 1 109 ? 2.028 -13.603 8.561 1.00 89.94 109 GLU A N 1
ATOM 817 C CA . GLU A 1 109 ? 1.723 -14.811 9.320 1.00 89.94 109 GLU A CA 1
ATOM 818 C C . GLU A 1 109 ? 3.009 -15.314 9.988 1.00 89.94 109 GLU A C 1
ATOM 820 O O . GLU A 1 109 ? 4.085 -15.314 9.390 1.00 89.94 109 GLU A O 1
ATOM 825 N N . THR A 1 110 ? 2.918 -15.663 11.266 1.00 82.50 110 THR A N 1
ATOM 826 C CA . THR A 1 110 ? 4.040 -16.179 12.040 1.00 82.50 110 THR A CA 1
ATOM 827 C C . THR A 1 110 ? 4.207 -17.663 11.742 1.00 82.50 110 THR A C 1
ATOM 829 O O . THR A 1 110 ? 3.448 -18.496 12.244 1.00 82.50 110 THR A O 1
ATOM 832 N N . ASP A 1 111 ? 5.249 -18.010 10.991 1.00 71.00 111 ASP A N 1
ATOM 833 C CA . ASP A 1 111 ? 5.739 -19.385 10.955 1.00 71.00 111 ASP A CA 1
ATOM 834 C C . ASP A 1 111 ? 6.214 -19.762 12.367 1.00 71.00 111 ASP A C 1
ATOM 836 O O . ASP A 1 111 ? 6.843 -18.964 13.059 1.00 71.00 111 ASP A O 1
ATOM 840 N N . SER A 1 112 ? 5.866 -20.959 12.843 1.00 59.94 112 SER A N 1
ATOM 841 C CA . SER A 1 112 ? 5.850 -21.333 14.270 1.00 59.94 112 SER A CA 1
ATOM 842 C C . SER A 1 112 ? 7.209 -21.374 15.007 1.00 59.94 112 SER A C 1
ATOM 844 O O . SER A 1 112 ? 7.306 -22.007 16.058 1.00 59.94 112 SER A O 1
ATOM 846 N N . GLN A 1 113 ? 8.266 -20.734 14.502 1.00 56.06 113 GLN A N 1
ATOM 847 C CA . GLN A 1 113 ? 9.605 -20.702 15.092 1.00 56.06 113 GLN A CA 1
ATOM 848 C C . GLN A 1 113 ? 10.298 -19.351 14.838 1.00 56.06 113 GLN A C 1
ATOM 850 O O . GLN A 1 113 ? 11.025 -19.185 13.864 1.00 56.06 113 GLN A O 1
ATOM 855 N N . GLY A 1 114 ? 10.103 -18.389 15.738 1.00 53.47 114 GLY A N 1
ATOM 856 C CA . GLY A 1 114 ? 10.860 -17.136 15.774 1.00 53.47 114 GLY A CA 1
ATOM 857 C C . GLY A 1 114 ? 10.829 -16.536 17.177 1.00 53.47 114 GLY A C 1
ATOM 858 O O . GLY A 1 114 ? 9.800 -16.630 17.853 1.00 53.47 114 GLY A O 1
ATOM 859 N N . ASP A 1 115 ? 11.961 -15.988 17.632 1.00 52.19 115 ASP A N 1
ATOM 860 C CA . ASP A 1 115 ? 12.119 -15.381 18.959 1.00 52.19 115 ASP A CA 1
ATOM 861 C C . ASP A 1 115 ? 11.016 -14.345 19.217 1.00 52.19 115 ASP A C 1
ATOM 863 O O . ASP A 1 115 ? 10.824 -13.397 18.459 1.00 52.19 115 ASP A O 1
ATOM 867 N N . ARG A 1 116 ? 10.247 -14.569 20.289 1.00 54.88 116 ARG A N 1
ATOM 868 C CA . ARG A 1 116 ? 9.028 -13.813 20.633 1.00 54.88 116 ARG A CA 1
ATOM 869 C C . ARG A 1 116 ? 9.312 -12.549 21.448 1.00 54.88 116 ARG A C 1
ATOM 871 O O . ARG A 1 116 ? 8.384 -11.996 22.036 1.00 54.88 116 ARG A O 1
ATOM 878 N N . GLU A 1 117 ? 10.564 -12.117 21.545 1.00 56.06 117 GLU A N 1
ATOM 879 C CA . GLU A 1 117 ? 10.905 -10.921 22.311 1.00 56.06 117 GLU A CA 1
ATOM 880 C C . GLU A 1 117 ? 10.553 -9.668 21.491 1.00 56.06 117 GLU A C 1
ATOM 882 O O . GLU A 1 117 ? 11.087 -9.435 20.413 1.00 56.06 117 GLU A O 1
ATOM 887 N N . GLU A 1 118 ? 9.584 -8.899 22.004 1.00 64.25 118 GLU A N 1
ATOM 888 C CA . GLU A 1 118 ? 9.130 -7.580 21.516 1.00 64.25 118 GLU A CA 1
ATOM 889 C C . GLU A 1 118 ? 8.309 -7.529 20.207 1.00 64.25 118 GLU A C 1
ATOM 891 O O . GLU A 1 118 ? 8.069 -6.451 19.663 1.00 64.25 118 GLU A O 1
ATOM 896 N N . ALA A 1 119 ? 7.782 -8.655 19.717 1.00 71.50 119 ALA A N 1
ATOM 897 C CA . ALA A 1 119 ? 6.863 -8.654 18.573 1.00 71.50 119 ALA A CA 1
ATOM 898 C C . ALA A 1 119 ? 5.401 -8.375 18.988 1.00 71.50 119 ALA A C 1
ATOM 900 O O . ALA A 1 119 ? 4.837 -9.080 19.830 1.00 71.50 119 ALA A O 1
ATOM 901 N N . LEU A 1 120 ? 4.750 -7.388 18.356 1.00 84.25 120 LEU A N 1
ATOM 902 C CA . LEU A 1 120 ? 3.304 -7.182 18.478 1.00 84.25 120 LEU A CA 1
ATOM 903 C C . LEU A 1 120 ? 2.575 -8.278 17.687 1.00 84.25 120 LEU A C 1
ATOM 905 O O . LEU A 1 120 ? 2.602 -8.286 16.458 1.00 84.25 120 LEU A O 1
ATOM 909 N N . CYS A 1 121 ? 1.916 -9.201 18.387 1.00 88.38 121 CYS A N 1
ATOM 910 C CA . CYS A 1 121 ? 1.232 -10.336 17.765 1.00 88.38 121 CYS A CA 1
ATOM 911 C C . CYS A 1 121 ? -0.282 -10.305 18.009 1.00 88.38 121 CYS A C 1
ATOM 913 O O . CYS A 1 121 ? -0.740 -10.039 19.121 1.00 88.38 121 CYS A O 1
ATOM 915 N N . LEU A 1 122 ? -1.054 -10.673 16.986 1.00 87.19 122 LEU A N 1
ATOM 916 C CA . LEU A 1 122 ? -2.492 -10.917 17.054 1.00 87.19 122 LEU A CA 1
ATOM 917 C C . LEU A 1 122 ? -2.791 -12.328 16.537 1.00 87.19 122 LEU A C 1
ATOM 919 O O . LEU A 1 122 ? -2.879 -12.571 15.335 1.00 87.19 122 LEU A O 1
ATOM 923 N N . GLY A 1 123 ? -2.943 -13.281 17.457 1.00 88.88 123 GLY A N 1
ATOM 924 C CA . GLY A 1 123 ? -3.098 -14.691 17.095 1.00 88.88 123 GLY A CA 1
ATOM 925 C C . GLY A 1 123 ? -1.861 -15.216 16.361 1.00 88.88 123 GLY A C 1
ATOM 926 O O . GLY A 1 123 ? -0.764 -15.175 16.912 1.00 88.88 123 GLY A O 1
ATOM 927 N N . ALA A 1 124 ? -2.055 -15.704 15.133 1.00 89.00 124 ALA A N 1
ATOM 928 C CA . ALA A 1 124 ? -0.990 -16.191 14.253 1.00 89.00 124 ALA A CA 1
ATOM 929 C C . ALA A 1 124 ? -0.352 -15.084 13.395 1.00 89.00 124 ALA A C 1
ATOM 931 O O . ALA A 1 124 ? 0.473 -15.384 12.542 1.00 89.00 124 ALA A O 1
ATOM 932 N N . PHE A 1 125 ? -0.737 -13.821 13.585 1.00 90.50 125 PHE A N 1
ATOM 933 C CA . PHE A 1 125 ? -0.206 -12.709 12.808 1.00 90.50 125 PHE A CA 1
ATOM 934 C C . PHE A 1 125 ? 0.771 -11.879 13.633 1.00 90.50 125 PHE A C 1
ATOM 936 O O . PHE A 1 125 ? 0.462 -11.470 14.753 1.00 90.50 125 PHE A O 1
ATOM 943 N N . GLN A 1 126 ? 1.920 -11.578 13.044 1.00 92.81 126 GLN A N 1
ATOM 944 C CA . GLN A 1 126 ? 2.857 -10.575 13.517 1.00 92.81 126 GLN A CA 1
ATOM 945 C C . GLN A 1 126 ? 2.545 -9.241 12.838 1.00 92.81 126 GLN A C 1
ATOM 947 O O . GLN A 1 126 ? 2.418 -9.159 11.615 1.00 92.81 126 GLN A O 1
ATOM 952 N N . LEU A 1 127 ? 2.433 -8.193 13.646 1.00 93.69 127 LEU A N 1
ATOM 953 C CA . LEU A 1 127 ? 2.212 -6.826 13.209 1.00 93.69 127 LEU A CA 1
ATOM 954 C C . LEU A 1 127 ? 3.500 -6.045 13.429 1.00 93.69 127 LEU A C 1
ATOM 956 O O . LEU A 1 127 ? 3.974 -5.919 14.557 1.00 93.69 127 LEU A O 1
ATOM 960 N N . ARG A 1 128 ? 4.060 -5.493 12.356 1.00 93.94 128 ARG A N 1
ATOM 961 C CA . ARG A 1 128 ? 5.249 -4.645 12.434 1.00 93.94 128 ARG A CA 1
ATOM 962 C C . ARG A 1 128 ? 4.9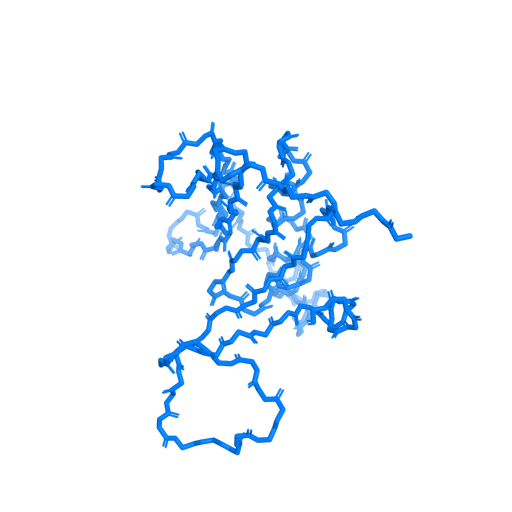44 -3.263 11.855 1.00 93.94 128 ARG A C 1
ATOM 964 O O . ARG A 1 128 ? 4.830 -3.117 10.637 1.00 93.94 128 ARG A O 1
ATOM 971 N N . PRO A 1 129 ? 4.778 -2.243 12.710 1.00 93.56 129 PRO A N 1
ATOM 972 C CA . PRO A 1 129 ? 4.685 -0.858 12.270 1.00 93.56 129 PRO A CA 1
ATOM 973 C C . PRO A 1 129 ? 5.972 -0.400 11.578 1.00 93.56 129 PRO A C 1
ATOM 975 O O . PRO A 1 129 ? 7.047 -0.959 11.802 1.00 93.56 129 PRO A O 1
ATOM 978 N N . HIS A 1 130 ? 5.882 0.656 10.772 1.00 94.19 130 HIS A N 1
ATOM 979 C CA . HIS A 1 130 ? 7.064 1.414 10.369 1.00 94.19 130 HIS A CA 1
ATOM 980 C C . HIS A 1 130 ? 7.798 1.948 11.616 1.00 94.19 130 HIS A C 1
ATOM 982 O O . HIS A 1 130 ? 7.159 2.313 12.602 1.00 94.19 130 HIS A O 1
ATOM 988 N N . GLU A 1 131 ? 9.131 2.043 11.566 1.00 90.62 131 GLU A N 1
ATOM 989 C CA . GLU A 1 131 ? 9.985 2.403 12.716 1.00 90.62 131 GLU A CA 1
ATOM 990 C C . GLU A 1 131 ? 9.552 3.713 13.408 1.00 90.62 131 GLU A C 1
ATOM 992 O O . GLU A 1 131 ? 9.535 3.804 14.633 1.00 90.62 131 GLU A O 1
ATOM 997 N N . GLU A 1 132 ? 9.111 4.710 12.632 1.00 87.12 132 GLU A N 1
ATOM 998 C CA . GLU A 1 132 ? 8.600 5.994 13.150 1.00 87.12 132 GLU A CA 1
ATOM 999 C C . GLU A 1 132 ? 7.346 5.881 14.033 1.00 87.12 132 GLU A C 1
ATOM 1001 O O . GLU A 1 132 ? 7.056 6.794 14.812 1.00 87.12 132 GLU A O 1
ATOM 1006 N N . ASP A 1 133 ? 6.581 4.801 13.895 1.00 85.69 133 ASP A N 1
ATOM 1007 C CA . ASP A 1 133 ? 5.328 4.589 14.616 1.00 85.69 133 ASP A CA 1
ATOM 1008 C C . ASP A 1 133 ? 5.479 3.621 15.792 1.00 85.69 133 ASP A C 1
ATOM 1010 O O . ASP A 1 133 ? 4.564 3.520 16.604 1.00 85.69 133 ASP A O 1
ATOM 1014 N N . MET A 1 134 ? 6.645 2.982 15.955 1.00 79.88 134 MET A N 1
ATOM 1015 C CA . MET A 1 134 ? 6.899 2.056 17.067 1.00 79.88 134 MET A CA 1
ATOM 1016 C C . MET A 1 134 ? 6.823 2.711 18.448 1.00 79.88 134 MET A C 1
ATOM 1018 O O . MET A 1 134 ? 6.531 2.042 19.424 1.00 79.88 134 MET A O 1
ATOM 1022 N N . SER A 1 135 ? 7.080 4.017 18.546 1.00 72.56 135 SER A N 1
ATOM 1023 C CA . SER A 1 135 ? 6.978 4.763 19.812 1.00 72.56 135 SER A CA 1
ATOM 1024 C C . SER A 1 135 ? 5.565 5.278 20.118 1.00 72.56 135 SER A C 1
ATOM 1026 O O . SER A 1 135 ? 5.340 5.850 21.185 1.00 72.56 135 SER A O 1
ATOM 1028 N N . LYS A 1 136 ? 4.628 5.136 19.171 1.00 63.72 136 LYS A N 1
ATOM 1029 C CA . LYS A 1 136 ? 3.253 5.659 19.251 1.00 63.72 136 LYS A CA 1
ATOM 1030 C C . LYS A 1 136 ? 2.201 4.562 19.450 1.00 63.72 136 LYS A C 1
ATOM 1032 O O . LYS A 1 136 ? 1.030 4.899 19.623 1.00 63.72 136 LYS A O 1
ATOM 1037 N N . ILE A 1 137 ? 2.615 3.299 19.383 1.00 60.38 137 ILE A N 1
ATOM 1038 C CA . ILE A 1 137 ? 1.810 2.082 19.551 1.00 60.38 137 ILE A CA 1
ATOM 1039 C C . ILE A 1 137 ? 2.319 1.373 20.802 1.00 60.38 137 ILE A C 1
ATOM 1041 O O . ILE A 1 137 ? 1.464 0.920 21.592 1.00 60.38 137 ILE A O 1
#

Foldseek 3Di:
DDPDPDDLQQAKEKEKEWDQDPPQAIKIKIFMAGPVRDTDDIDMDHHDDDDPVLCVPCPPCSLLCCQQPVHLLVVQLVDDRAHQEYEYCDPSNLNVPVNHDHWYKYKDFDDPDDDPPPFDDDVRITIGINPVCSVVD

pLDDT: mean 88.45, std 14.54, range [36.41, 98.69]

Sequence (137 aa):
MVSSVVSSHDMTFGFLTVCDAANIGMFGGYLLVDITGRPLEFHCTAPLRVTRAQEILYGATLQRHLHGEQIGGPLLKATQLSPVAVLTDRESLLHARSYGASPVVVIQETDSQGDREEALCLGAFQLRPHEEDMSKI

Radius of gyration: 16.18 Å; chains: 1; bounding box: 39×36×46 Å

Secondary structure (DSSP, 8-state):
-------TTS-EEEEEEEEEETTTEEEEEEEEEETT--EEEEEEPPPB---HHHHHHHGGGHHIIIIIIIIIHHHHHH--S--SEEEES-GGGGGGGGGSSS-EEEEEE--S-S--SS-EEETTEEEEE-GGGTTT-